Protein AF-A0A1J5HNU2-F1 (afdb_monomer_lite)

Structure (mmCIF, N/CA/C/O backbone):
data_AF-A0A1J5HNU2-F1
#
_entry.id   AF-A0A1J5HNU2-F1
#
loop_
_atom_site.group_PDB
_atom_site.id
_atom_site.type_symbol
_atom_site.label_atom_id
_atom_site.label_alt_id
_atom_site.label_comp_id
_atom_site.label_asym_id
_atom_site.label_entity_id
_atom_site.label_seq_id
_atom_site.pdbx_PDB_ins_code
_atom_site.Cartn_x
_atom_site.Cartn_y
_atom_site.Cartn_z
_atom_site.occupancy
_atom_site.B_iso_or_equiv
_atom_site.auth_seq_id
_atom_site.auth_comp_id
_atom_site.auth_asym_id
_atom_site.auth_atom_id
_atom_site.pdbx_PDB_model_num
ATOM 1 N N . MET A 1 1 ? -13.692 1.309 14.625 1.00 57.56 1 MET A N 1
ATOM 2 C CA . MET A 1 1 ? -13.143 0.687 13.398 1.00 57.56 1 MET A CA 1
ATOM 3 C C . MET A 1 1 ? -12.736 1.719 12.342 1.00 57.56 1 MET A C 1
ATOM 5 O O . MET A 1 1 ? -11.701 1.530 11.721 1.00 57.56 1 MET A O 1
ATOM 9 N N . GLU A 1 2 ? -13.460 2.833 12.164 1.00 61.44 2 GLU A N 1
ATOM 10 C CA . GLU A 1 2 ? -13.145 3.853 11.138 1.00 61.44 2 GLU A CA 1
ATOM 11 C C . GLU A 1 2 ? -11.730 4.477 11.248 1.00 61.44 2 GLU A C 1
ATOM 13 O O . GLU A 1 2 ? -11.082 4.727 10.230 1.00 61.44 2 GLU A O 1
ATOM 18 N N . ASP A 1 3 ? -11.204 4.651 12.465 1.00 75.12 3 ASP A N 1
ATOM 19 C CA . ASP A 1 3 ? -9.866 5.224 12.692 1.00 75.12 3 ASP A CA 1
ATOM 20 C C . ASP A 1 3 ? -8.711 4.324 12.226 1.00 75.12 3 ASP A C 1
ATOM 22 O O . ASP A 1 3 ? -7.699 4.821 11.726 1.00 75.12 3 ASP A O 1
ATOM 26 N N . GLN A 1 4 ? -8.856 2.999 12.324 1.00 69.06 4 GLN A N 1
ATOM 27 C CA . GLN A 1 4 ? -7.820 2.053 11.890 1.00 69.06 4 GLN A CA 1
ATOM 28 C C . GLN A 1 4 ? -7.689 2.033 10.361 1.00 69.06 4 GLN A C 1
ATOM 30 O O . GLN A 1 4 ? -6.570 2.064 9.846 1.00 69.06 4 GLN A O 1
ATOM 35 N N . ASN A 1 5 ? -8.812 2.104 9.635 1.00 72.31 5 ASN A N 1
ATOM 36 C CA . ASN A 1 5 ? -8.828 2.216 8.171 1.00 72.31 5 ASN A CA 1
ATOM 37 C C . ASN A 1 5 ? -8.121 3.479 7.686 1.00 72.31 5 ASN A C 1
ATOM 39 O O . ASN A 1 5 ? -7.255 3.418 6.812 1.00 72.31 5 ASN A O 1
ATOM 43 N N . LYS A 1 6 ? -8.460 4.633 8.271 1.00 74.06 6 LYS A N 1
ATOM 44 C CA . LYS A 1 6 ? -7.848 5.915 7.894 1.00 74.06 6 LYS A CA 1
ATOM 45 C C . LYS A 1 6 ? -6.344 5.913 8.167 1.00 74.06 6 LYS A C 1
ATOM 47 O O . LYS A 1 6 ? -5.569 6.394 7.338 1.00 74.06 6 LYS A O 1
ATOM 52 N N . ASN A 1 7 ? -5.922 5.344 9.296 1.00 80.12 7 ASN A N 1
ATOM 53 C CA . ASN A 1 7 ? -4.510 5.257 9.661 1.00 80.12 7 ASN A CA 1
ATOM 54 C C . ASN A 1 7 ? -3.723 4.342 8.707 1.00 80.12 7 ASN A C 1
ATOM 56 O O . ASN A 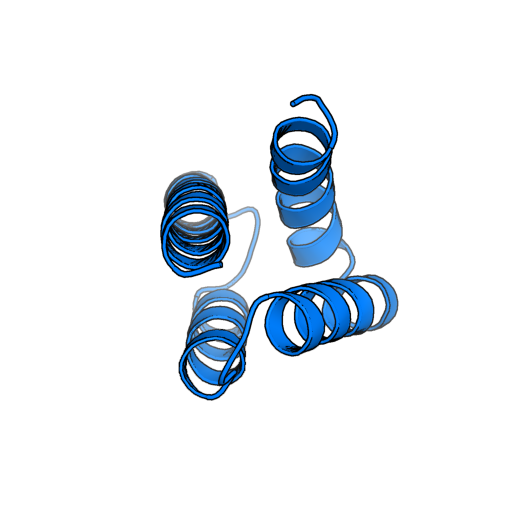1 7 ? -2.658 4.727 8.221 1.00 80.12 7 ASN A O 1
ATOM 60 N N . LEU A 1 8 ? -4.264 3.163 8.383 1.00 77.19 8 LEU A N 1
ATOM 61 C CA . LEU A 1 8 ? -3.635 2.225 7.453 1.00 77.19 8 LEU A CA 1
ATOM 62 C C . LEU A 1 8 ? -3.509 2.829 6.047 1.00 77.19 8 LEU A C 1
ATOM 64 O O . LEU A 1 8 ? -2.412 2.859 5.489 1.00 77.19 8 LEU A O 1
ATOM 68 N N . GLN A 1 9 ? -4.585 3.413 5.512 1.00 75.06 9 GLN A N 1
ATOM 69 C CA . GLN A 1 9 ? -4.557 4.071 4.202 1.00 75.06 9 GLN A CA 1
ATOM 70 C C . GLN A 1 9 ? -3.543 5.217 4.142 1.00 75.06 9 GLN A C 1
ATOM 72 O O . GLN A 1 9 ? -2.860 5.377 3.130 1.00 75.06 9 GLN A O 1
ATOM 77 N N . LYS A 1 10 ? -3.418 6.014 5.212 1.00 82.12 10 LYS A N 1
ATOM 78 C CA . LYS A 1 10 ? -2.424 7.093 5.284 1.00 82.12 10 LYS A CA 1
ATOM 79 C C . LYS A 1 10 ? -0.998 6.542 5.204 1.00 82.12 10 LYS A C 1
ATOM 81 O O . LYS A 1 10 ? -0.211 7.037 4.401 1.00 82.12 10 LYS A O 1
ATOM 86 N N . LYS A 1 11 ? -0.683 5.504 5.986 1.00 78.38 11 LYS A N 1
ATOM 87 C CA . LYS A 1 11 ? 0.644 4.862 5.996 1.00 78.38 11 LYS A CA 1
ATOM 88 C C . LYS A 1 11 ? 0.990 4.245 4.641 1.00 78.38 11 LYS A C 1
ATOM 90 O O . LYS A 1 11 ? 2.099 4.436 4.154 1.00 78.38 11 LYS A O 1
ATOM 95 N N . ILE A 1 12 ? 0.032 3.576 4.000 1.00 78.50 12 ILE A N 1
ATOM 96 C CA . ILE A 1 12 ? 0.232 2.991 2.670 1.00 78.50 12 ILE A CA 1
ATOM 97 C C . ILE A 1 12 ? 0.464 4.077 1.613 1.00 78.50 12 ILE A C 1
ATOM 99 O O . ILE A 1 12 ? 1.417 3.984 0.844 1.00 78.50 12 ILE A O 1
ATOM 103 N N . LYS A 1 13 ? -0.363 5.132 1.586 1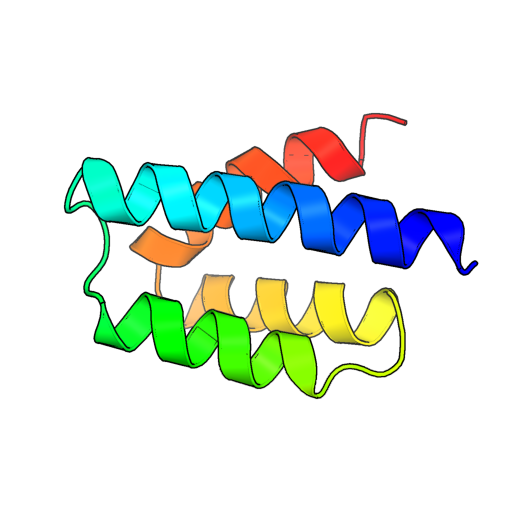.00 78.25 13 LYS A N 1
ATOM 104 C CA . LYS A 1 13 ? -0.187 6.255 0.648 1.00 78.25 13 LYS A CA 1
ATOM 105 C C . LYS A 1 13 ? 1.184 6.912 0.800 1.00 78.25 13 LYS A C 1
ATOM 107 O O . LYS A 1 13 ? 1.791 7.263 -0.205 1.00 78.25 13 LYS A O 1
ATOM 112 N N . GLN A 1 14 ? 1.673 7.041 2.033 1.00 79.38 14 GLN A N 1
ATOM 113 C CA . GLN A 1 14 ? 2.996 7.592 2.308 1.00 79.38 14 GLN A CA 1
ATOM 114 C C . GLN A 1 14 ? 4.114 6.684 1.774 1.00 79.38 14 GLN A C 1
ATOM 116 O O . GLN A 1 14 ? 4.941 7.148 0.997 1.00 79.38 14 GLN A O 1
ATOM 121 N N . ALA A 1 15 ? 4.073 5.381 2.071 1.00 78.12 15 ALA A N 1
ATOM 122 C CA . ALA A 1 15 ? 5.056 4.424 1.555 1.00 78.12 15 ALA A CA 1
ATOM 123 C C . ALA A 1 15 ? 5.078 4.365 0.015 1.00 78.12 15 ALA A C 1
ATOM 125 O O . ALA A 1 15 ? 6.139 4.253 -0.594 1.00 78.12 15 ALA A O 1
ATOM 126 N N . LEU A 1 16 ? 3.913 4.481 -0.629 1.00 77.38 16 LEU A N 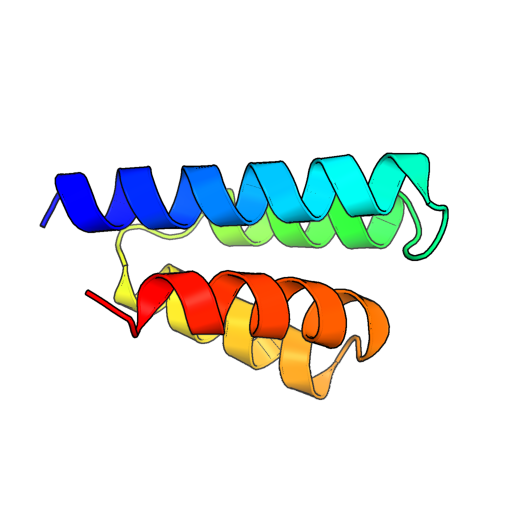1
ATOM 127 C CA . LEU A 1 16 ? 3.810 4.532 -2.089 1.00 77.38 16 LEU A CA 1
ATOM 128 C C . LEU A 1 16 ? 4.356 5.844 -2.677 1.00 77.38 16 LEU A C 1
ATOM 130 O O . LEU A 1 16 ? 4.950 5.823 -3.754 1.00 77.38 16 LEU A O 1
ATOM 134 N N . ALA A 1 17 ? 4.191 6.975 -1.986 1.00 75.50 17 ALA A N 1
ATOM 135 C CA . ALA A 1 17 ? 4.776 8.251 -2.396 1.00 75.50 17 ALA A CA 1
ATOM 136 C C . ALA A 1 17 ? 6.313 8.235 -2.297 1.00 75.50 17 ALA A C 1
ATOM 138 O O . ALA A 1 17 ? 6.991 8.694 -3.216 1.00 75.50 17 ALA A O 1
ATOM 139 N N . ASP A 1 18 ? 6.865 7.635 -1.241 1.00 74.75 18 ASP A N 1
ATOM 140 C CA . ASP A 1 18 ? 8.315 7.460 -1.074 1.00 74.75 18 ASP A CA 1
ATOM 141 C C . ASP A 1 18 ? 8.893 6.468 -2.108 1.00 74.75 18 ASP A C 1
ATOM 143 O O . ASP A 1 18 ? 10.014 6.614 -2.606 1.00 74.75 18 ASP A O 1
ATOM 147 N N . ALA A 1 19 ? 8.104 5.472 -2.515 1.00 73.00 19 ALA A N 1
ATOM 148 C CA . ALA A 1 19 ? 8.466 4.548 -3.588 1.00 73.00 19 ALA A CA 1
ATOM 149 C C . ALA A 1 19 ? 8.512 5.222 -4.971 1.00 73.00 19 ALA A C 1
ATOM 151 O O . ALA A 1 19 ? 9.397 4.924 -5.775 1.00 73.00 19 ALA A O 1
ATOM 152 N N . LEU A 1 20 ? 7.583 6.149 -5.238 1.00 70.94 20 LEU A N 1
ATOM 153 C CA . LEU A 1 20 ? 7.543 6.936 -6.477 1.00 70.94 20 LEU A CA 1
ATOM 154 C C . LEU A 1 20 ? 8.805 7.785 -6.653 1.00 70.94 20 LEU A C 1
ATOM 156 O O . LEU A 1 20 ? 9.325 7.883 -7.762 1.00 70.94 20 LEU A O 1
ATOM 160 N N . THR A 1 21 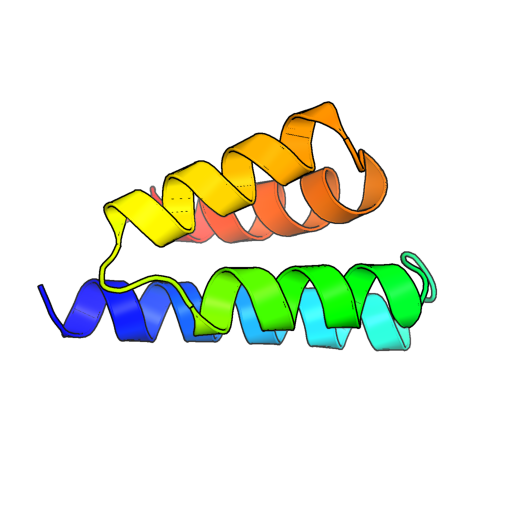? 9.307 8.389 -5.575 1.00 74.19 21 THR A N 1
ATOM 161 C CA . THR A 1 21 ? 10.485 9.270 -5.630 1.00 74.19 21 THR A CA 1
ATOM 162 C C . THR A 1 21 ? 11.802 8.499 -5.713 1.00 74.19 21 THR A C 1
ATOM 164 O O . THR A 1 21 ? 12.764 8.993 -6.298 1.00 74.19 21 THR A O 1
ATOM 167 N N . SER A 1 22 ? 11.848 7.273 -5.187 1.00 72.88 22 SER A N 1
ATOM 168 C CA . SER A 1 22 ? 13.047 6.423 -5.176 1.00 72.88 22 SER A CA 1
ATOM 169 C C . SER A 1 22 ? 13.220 5.545 -6.421 1.00 72.88 22 SER A C 1
ATOM 171 O O . SER A 1 22 ? 14.249 4.888 -6.557 1.00 72.88 22 SER A O 1
ATOM 173 N N . SER A 1 23 ? 12.240 5.513 -7.337 1.00 70.31 23 SER A N 1
ATOM 174 C CA . SER A 1 23 ? 12.207 4.599 -8.499 1.00 70.31 23 SER A CA 1
ATOM 175 C C . SER A 1 23 ? 12.313 3.108 -8.137 1.00 70.31 23 SER A C 1
ATOM 177 O O . SER A 1 23 ? 12.572 2.276 -9.004 1.00 70.31 23 SER A O 1
ATOM 179 N N . ALA A 1 24 ? 12.093 2.755 -6.866 1.00 72.38 24 ALA A N 1
ATOM 180 C CA . ALA A 1 24 ? 12.178 1.381 -6.376 1.00 72.38 24 ALA A CA 1
ATOM 181 C C . ALA A 1 24 ? 11.058 0.486 -6.932 1.00 72.38 24 ALA A C 1
ATOM 183 O O . ALA A 1 24 ? 11.176 -0.736 -6.926 1.00 72.38 24 ALA A O 1
ATOM 184 N N . VAL A 1 25 ? 9.964 1.093 -7.403 1.00 74.00 25 VAL A N 1
ATOM 185 C CA . VAL A 1 25 ? 8.781 0.407 -7.923 1.00 74.00 25 VAL A CA 1
ATOM 186 C C . VAL A 1 25 ? 8.256 1.153 -9.145 1.00 74.00 25 VAL A C 1
ATOM 188 O O . VAL A 1 25 ? 8.243 2.384 -9.182 1.00 74.00 25 VAL A O 1
ATOM 191 N N . SER A 1 26 ? 7.786 0.417 -10.154 1.00 82.56 26 SER A N 1
ATOM 192 C CA . SER A 1 26 ? 7.197 1.040 -11.340 1.00 82.56 26 SER A CA 1
ATOM 193 C C . SER A 1 26 ? 5.871 1.741 -11.019 1.00 82.56 26 SER A C 1
ATOM 195 O O . SER A 1 26 ? 5.069 1.261 -10.214 1.00 82.56 26 SER A O 1
ATOM 197 N N . ALA A 1 27 ? 5.566 2.828 -11.733 1.00 80.38 27 ALA A N 1
ATOM 198 C CA . ALA A 1 27 ? 4.274 3.507 -11.608 1.00 80.38 27 ALA A CA 1
ATOM 199 C C . ALA A 1 27 ? 3.085 2.543 -11.810 1.00 80.38 27 ALA A C 1
ATOM 201 O O . ALA A 1 27 ? 2.085 2.636 -11.104 1.00 80.38 27 ALA A O 1
ATOM 202 N N . LYS A 1 28 ? 3.214 1.557 -12.713 1.00 83.50 28 LYS A N 1
ATOM 203 C CA . LYS A 1 28 ? 2.184 0.535 -12.974 1.00 83.50 28 LYS A CA 1
ATOM 204 C C . LYS A 1 28 ? 1.863 -0.307 -11.734 1.00 83.50 28 LYS A C 1
ATOM 206 O O . LYS A 1 28 ? 0.694 -0.546 -11.444 1.00 83.50 28 LYS A O 1
ATOM 211 N N . GLN A 1 29 ? 2.887 -0.735 -11.000 1.00 78.88 29 GLN A N 1
ATOM 212 C CA . GLN A 1 29 ? 2.732 -1.492 -9.755 1.00 78.88 29 GLN A CA 1
ATOM 213 C C . GLN A 1 29 ? 2.074 -0.644 -8.658 1.00 78.88 29 GLN A C 1
ATOM 215 O O . GLN A 1 29 ? 1.197 -1.124 -7.942 1.00 78.88 29 GLN A O 1
ATOM 220 N N . ILE A 1 30 ? 2.427 0.639 -8.578 1.00 78.62 30 ILE A N 1
ATOM 221 C CA . ILE A 1 30 ? 1.847 1.579 -7.610 1.00 78.62 30 ILE A CA 1
ATOM 222 C C . ILE A 1 30 ? 0.363 1.831 -7.897 1.00 78.62 30 ILE A C 1
ATOM 224 O O . ILE A 1 30 ? -0.456 1.783 -6.979 1.00 78.62 30 ILE A O 1
ATOM 228 N N . TYR A 1 31 ? -0.012 2.020 -9.166 1.00 82.50 31 TYR A N 1
ATOM 229 C CA . TYR A 1 31 ? -1.418 2.146 -9.560 1.00 82.50 31 TYR A CA 1
ATOM 230 C C . TYR A 1 31 ? -2.229 0.884 -9.250 1.00 82.50 31 TYR A C 1
ATOM 232 O O . TYR A 1 31 ? -3.349 1.002 -8.758 1.00 82.50 31 TYR A O 1
ATOM 240 N N . ALA A 1 32 ? -1.671 -0.311 -9.476 1.00 82.75 32 ALA A N 1
ATOM 241 C CA . ALA A 1 32 ? -2.340 -1.565 -9.130 1.00 82.75 32 ALA A CA 1
ATOM 242 C C . ALA A 1 32 ? -2.608 -1.676 -7.618 1.00 82.75 32 ALA A C 1
ATOM 244 O O . ALA A 1 32 ? -3.710 -2.045 -7.214 1.00 82.75 32 ALA A O 1
ATOM 245 N N . ALA A 1 33 ? -1.637 -1.291 -6.782 1.00 81.19 33 ALA A N 1
ATOM 246 C CA . ALA A 1 33 ? -1.803 -1.264 -5.330 1.00 81.19 33 ALA A CA 1
ATOM 247 C C . ALA A 1 33 ? -2.870 -0.274 -4.866 1.00 81.19 33 ALA A C 1
ATOM 249 O O . ALA A 1 33 ? -3.750 -0.642 -4.089 1.00 81.19 33 ALA A O 1
ATOM 250 N N . LEU A 1 34 ? -2.840 0.961 -5.373 1.00 80.81 34 LEU A N 1
ATOM 251 C CA . LEU A 1 34 ? -3.855 1.963 -5.044 1.00 80.81 34 LEU A CA 1
ATOM 252 C C . LEU A 1 34 ? -5.255 1.521 -5.476 1.00 80.81 34 LEU A C 1
ATOM 254 O O . LEU A 1 34 ? -6.207 1.716 -4.723 1.00 80.81 34 LEU A O 1
ATOM 258 N N . PHE A 1 35 ? -5.377 0.904 -6.655 1.00 84.12 35 PHE A N 1
ATOM 259 C CA . PHE A 1 35 ? -6.650 0.397 -7.155 1.00 84.12 35 PHE A CA 1
ATOM 260 C C . PHE A 1 35 ? -7.227 -0.690 -6.240 1.00 84.12 35 PHE A C 1
ATOM 262 O O . PHE A 1 35 ? -8.341 -0.518 -5.750 1.00 84.12 35 PHE A O 1
ATOM 269 N N . MET A 1 36 ? -6.466 -1.749 -5.929 1.00 82.62 36 MET A N 1
ATOM 270 C CA . MET A 1 36 ? -6.963 -2.843 -5.077 1.00 82.62 36 MET A CA 1
ATOM 271 C C . MET A 1 36 ? -7.289 -2.381 -3.649 1.00 82.62 36 MET A C 1
ATOM 273 O O . MET A 1 36 ? -8.258 -2.837 -3.049 1.00 82.62 36 MET A O 1
ATOM 277 N N . LEU A 1 37 ? -6.535 -1.423 -3.106 1.00 81.38 37 LEU A N 1
ATOM 278 C CA . LEU A 1 37 ? -6.833 -0.857 -1.787 1.00 81.38 37 LEU A CA 1
ATOM 279 C C . LEU A 1 37 ? -8.080 0.034 -1.788 1.00 81.38 37 LEU A C 1
ATOM 281 O O . LEU A 1 37 ? -8.784 0.095 -0.784 1.00 81.38 37 LEU A O 1
ATOM 285 N N . SER A 1 38 ? -8.370 0.719 -2.899 1.00 81.62 38 SER A N 1
ATOM 286 C CA . SER A 1 38 ? -9.562 1.569 -3.025 1.00 81.62 38 SER A CA 1
ATOM 287 C C . SER A 1 38 ? -10.872 0.779 -3.058 1.00 81.62 38 SER A C 1
ATOM 289 O O . SER A 1 38 ? -11.924 1.337 -2.753 1.00 81.62 38 SER A O 1
ATOM 291 N N . THR A 1 39 ? -10.808 -0.511 -3.402 1.00 86.06 39 THR A N 1
ATOM 292 C CA . THR A 1 39 ? -11.969 -1.408 -3.449 1.00 86.06 39 THR A CA 1
ATOM 293 C C . THR A 1 39 ? -12.221 -2.142 -2.134 1.00 86.06 39 THR A C 1
ATOM 295 O O . THR A 1 39 ? -13.256 -2.789 -2.002 1.00 86.06 39 THR A O 1
ATOM 298 N N . CYS A 1 40 ? -11.300 -2.055 -1.170 1.00 86.31 40 CYS A N 1
ATOM 299 C CA . CYS A 1 40 ? -11.455 -2.688 0.137 1.00 86.31 40 CYS A CA 1
ATOM 300 C C . CYS A 1 40 ? -12.483 -1.932 0.990 1.00 86.31 40 CYS A C 1
ATOM 302 O O . CYS A 1 40 ? -12.447 -0.703 1.088 1.00 86.31 40 CYS A O 1
ATOM 304 N N . ARG A 1 41 ? -13.374 -2.668 1.650 1.00 83.56 41 ARG A N 1
ATOM 305 C CA . ARG A 1 41 ? -14.457 -2.131 2.488 1.00 83.56 41 ARG A CA 1
ATOM 306 C C . ARG A 1 41 ? -14.014 -1.857 3.917 1.00 83.56 41 ARG A C 1
ATOM 308 O O . ARG A 1 41 ? -14.502 -0.918 4.547 1.00 83.56 41 ARG A O 1
ATOM 315 N N . ASP A 1 42 ? -13.074 -2.646 4.417 1.00 84.31 42 ASP A N 1
ATOM 316 C CA . ASP A 1 42 ? -12.613 -2.579 5.795 1.00 84.31 42 ASP A CA 1
ATOM 317 C C . ASP A 1 42 ? -11.106 -2.844 5.929 1.00 84.31 42 ASP A C 1
ATOM 319 O O . ASP A 1 42 ? -10.354 -2.863 4.951 1.00 84.31 42 ASP A O 1
ATOM 323 N N . TYR A 1 43 ? -10.663 -2.929 7.181 1.00 78.44 43 TYR A N 1
ATOM 324 C CA . TYR A 1 43 ? -9.263 -3.075 7.550 1.00 78.44 43 TYR A CA 1
ATOM 325 C C . TYR A 1 43 ? -8.731 -4.455 7.167 1.00 78.44 43 TYR A C 1
ATOM 327 O O . TYR A 1 43 ? -7.598 -4.564 6.705 1.00 78.44 43 TYR A O 1
ATOM 335 N N . GLU A 1 44 ? -9.539 -5.497 7.356 1.00 82.88 44 GLU A N 1
ATOM 336 C CA . GLU A 1 44 ? -9.132 -6.883 7.137 1.00 82.88 44 GLU A CA 1
ATOM 337 C C . GLU A 1 44 ? -8.911 -7.132 5.644 1.00 82.88 44 GLU A C 1
ATOM 339 O O . GLU A 1 44 ? -7.836 -7.601 5.269 1.00 82.88 44 GLU A O 1
ATOM 344 N N . GLU A 1 45 ? -9.828 -6.666 4.786 1.00 84.81 45 GLU A N 1
ATOM 345 C CA . GLU A 1 45 ? -9.657 -6.731 3.327 1.00 84.81 45 GLU A CA 1
ATOM 346 C C . GLU A 1 45 ? -8.386 -5.981 2.866 1.00 84.81 45 GLU A C 1
ATOM 348 O O . GLU A 1 45 ? -7.617 -6.487 2.045 1.00 84.81 45 GLU A O 1
ATOM 353 N N . GLN A 1 46 ? -8.098 -4.796 3.427 1.00 80.50 46 GLN A N 1
ATOM 354 C CA . GLN A 1 46 ? -6.864 -4.061 3.099 1.00 80.50 46 GLN A CA 1
ATOM 35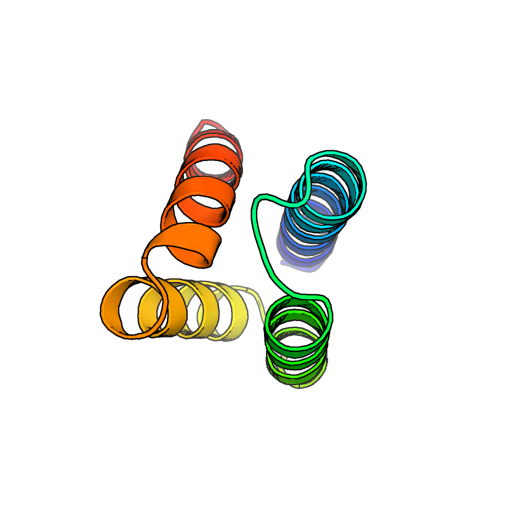5 C C . GLN A 1 46 ? -5.611 -4.844 3.501 1.00 80.50 46 GLN A C 1
ATOM 357 O O . GLN A 1 46 ? -4.625 -4.867 2.764 1.00 80.50 46 GLN A O 1
ATOM 362 N N . VAL A 1 47 ? -5.631 -5.485 4.669 1.00 79.62 47 VAL A N 1
ATOM 363 C CA . VAL A 1 47 ? -4.511 -6.279 5.175 1.00 79.62 47 VAL A CA 1
ATOM 364 C C . VAL A 1 47 ? -4.272 -7.531 4.322 1.00 79.62 47 VAL A C 1
ATOM 366 O O . VAL A 1 47 ? -3.112 -7.864 4.059 1.00 79.62 47 VAL A O 1
ATOM 369 N N . GLU A 1 48 ? -5.330 -8.193 3.859 1.00 82.75 48 GLU A N 1
ATOM 370 C CA . GLU A 1 48 ? -5.244 -9.336 2.943 1.00 82.75 48 GLU A CA 1
ATOM 371 C C . GLU A 1 48 ? -4.656 -8.941 1.585 1.00 82.75 48 GLU A C 1
ATOM 373 O O . GLU A 1 48 ? -3.727 -9.593 1.104 1.00 82.75 48 GLU A O 1
ATOM 378 N N . VAL A 1 49 ? -5.111 -7.827 1.002 1.00 82.75 49 VAL A N 1
ATOM 379 C CA . VAL A 1 49 ? -4.575 -7.300 -0.265 1.00 82.75 49 VAL A CA 1
ATOM 380 C C . VAL A 1 49 ? -3.084 -6.974 -0.151 1.00 82.75 49 VAL A C 1
ATOM 382 O O . VAL A 1 49 ? -2.301 -7.309 -1.042 1.00 82.75 49 VAL A O 1
ATOM 385 N N . LEU A 1 50 ? -2.653 -6.369 0.959 1.00 77.50 50 LEU A N 1
ATOM 386 C CA . LEU A 1 50 ? -1.227 -6.143 1.222 1.00 77.50 50 LEU A CA 1
ATOM 387 C C . LEU A 1 50 ? -0.449 -7.464 1.333 1.00 77.50 50 LEU A C 1
ATOM 389 O O . LEU A 1 50 ? 0.697 -7.537 0.891 1.00 77.50 50 LEU A O 1
ATOM 393 N N . GLY A 1 51 ? -1.067 -8.509 1.891 1.00 74.94 51 GLY A N 1
ATOM 394 C CA . GLY A 1 51 ? -0.517 -9.863 1.930 1.00 74.94 51 GLY A CA 1
ATOM 395 C C . GLY A 1 51 ? -0.385 -10.505 0.545 1.00 74.94 51 GLY A C 1
ATOM 396 O O . GLY A 1 51 ? 0.622 -11.149 0.273 1.00 74.94 51 GLY A O 1
ATOM 397 N N . PHE A 1 52 ? -1.335 -10.281 -0.363 1.00 79.94 52 PHE A N 1
ATOM 398 C CA . PHE A 1 52 ? -1.246 -10.759 -1.748 1.00 79.94 52 PHE A CA 1
ATOM 399 C C . PHE A 1 52 ? -0.049 -10.144 -2.489 1.00 79.94 52 PHE A C 1
ATOM 401 O O . PHE A 1 52 ? 0.744 -10.854 -3.111 1.00 79.94 52 PHE A O 1
ATOM 408 N N . PHE A 1 53 ? 0.161 -8.831 -2.342 1.00 76.12 53 PHE A N 1
ATOM 409 C CA . PHE A 1 53 ? 1.354 -8.173 -2.884 1.00 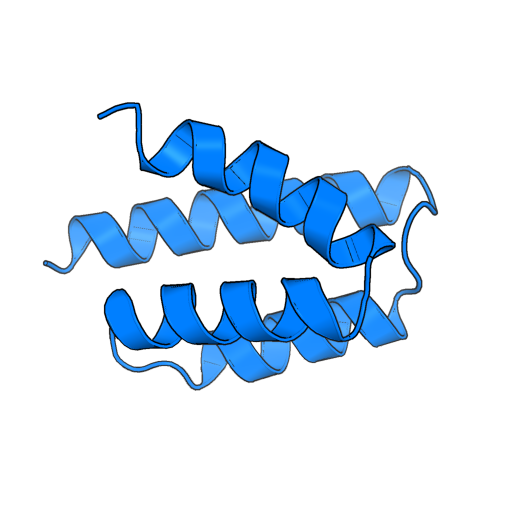76.12 53 PHE A CA 1
ATOM 410 C C . PHE A 1 53 ? 2.659 -8.733 -2.312 1.00 76.12 53 PHE A C 1
ATOM 412 O O . PHE A 1 53 ? 3.689 -8.657 -2.984 1.00 76.12 53 PHE A O 1
ATOM 419 N N . ALA A 1 54 ? 2.619 -9.332 -1.117 1.00 68.12 54 ALA A N 1
ATOM 420 C CA . ALA A 1 54 ? 3.779 -9.975 -0.523 1.00 68.12 54 ALA A CA 1
ATOM 421 C C . ALA A 1 54 ? 4.294 -11.183 -1.310 1.00 68.12 54 ALA A C 1
ATOM 423 O O . ALA A 1 54 ? 5.508 -11.388 -1.364 1.00 68.12 54 ALA A O 1
ATOM 424 N N . GLY A 1 55 ? 3.385 -11.940 -1.929 1.00 69.44 55 GLY A N 1
ATOM 425 C CA . GLY A 1 55 ? 3.716 -13.084 -2.778 1.00 69.44 55 GLY A CA 1
ATOM 426 C C . GLY A 1 55 ? 4.074 -12.696 -4.213 1.00 69.44 55 GLY A C 1
ATOM 427 O O . GLY A 1 55 ? 5.000 -13.262 -4.784 1.00 69.44 55 GLY A O 1
ATOM 428 N N . GLU A 1 56 ? 3.386 -11.699 -4.775 1.00 74.56 56 GLU A N 1
ATOM 429 C CA . GLU A 1 56 ? 3.421 -11.412 -6.221 1.00 74.56 56 GLU A CA 1
ATOM 430 C C . GLU A 1 56 ? 4.338 -10.244 -6.622 1.00 74.56 56 GLU A C 1
ATOM 432 O O . GLU A 1 56 ? 4.690 -10.078 -7.790 1.00 74.56 56 GLU A O 1
ATOM 437 N N . SER A 1 57 ? 4.714 -9.366 -5.688 1.00 74.44 57 SER A N 1
ATOM 438 C CA . SER A 1 57 ? 5.580 -8.215 -5.981 1.00 74.44 57 SER A CA 1
ATOM 439 C C . SER A 1 57 ? 6.522 -7.915 -4.815 1.00 74.44 57 SER A C 1
ATOM 441 O O . SER A 1 57 ? 6.216 -7.068 -3.973 1.00 74.44 57 SER A O 1
ATOM 443 N N . PRO A 1 58 ? 7.708 -8.553 -4.781 1.00 73.44 58 PRO A N 1
ATOM 444 C CA . PRO A 1 58 ? 8.663 -8.421 -3.680 1.00 73.44 58 PRO A CA 1
ATOM 445 C C . PRO A 1 58 ? 9.082 -6.977 -3.371 1.00 73.44 58 PRO A C 1
ATOM 447 O O . PRO A 1 58 ? 9.293 -6.635 -2.208 1.00 73.44 58 PRO A O 1
ATOM 450 N N . ASP A 1 59 ? 9.179 -6.115 -4.384 1.00 75.19 59 ASP A N 1
ATOM 451 C CA . ASP A 1 59 ? 9.585 -4.715 -4.206 1.00 75.19 59 ASP A CA 1
ATOM 452 C C . ASP A 1 59 ? 8.482 -3.870 -3.554 1.00 75.19 59 ASP A C 1
ATOM 454 O O . ASP A 1 59 ? 8.751 -3.101 -2.630 1.00 75.19 59 ASP A O 1
ATOM 458 N N . LEU A 1 60 ? 7.220 -4.092 -3.945 1.00 72.81 60 LEU A N 1
ATOM 459 C CA . LEU A 1 60 ? 6.052 -3.529 -3.257 1.00 72.81 60 LEU A CA 1
ATOM 460 C C . LEU A 1 60 ? 5.943 -4.069 -1.827 1.00 72.81 60 LEU A C 1
ATOM 462 O O . LEU A 1 60 ? 5.677 -3.316 -0.893 1.00 72.81 60 LEU A O 1
ATOM 466 N N . ASN A 1 61 ? 6.190 -5.365 -1.642 1.00 73.25 61 ASN A N 1
ATOM 467 C CA . ASN A 1 61 ? 6.131 -5.998 -0.333 1.00 73.25 61 ASN A CA 1
ATOM 468 C C . ASN A 1 61 ? 7.119 -5.386 0.659 1.00 73.25 61 ASN A C 1
ATOM 470 O O . ASN A 1 61 ? 6.753 -5.104 1.793 1.00 73.25 61 ASN A O 1
ATOM 474 N N . LYS A 1 62 ? 8.369 -5.147 0.244 1.00 72.94 62 LYS A N 1
ATOM 475 C CA . LYS A 1 62 ? 9.380 -4.518 1.109 1.00 72.94 62 LYS A CA 1
ATOM 476 C C . LYS A 1 62 ? 8.904 -3.165 1.646 1.00 72.94 62 LYS A C 1
ATOM 478 O O . LYS A 1 62 ? 9.104 -2.878 2.825 1.00 72.94 62 LYS A O 1
ATOM 483 N N . LEU A 1 63 ? 8.225 -2.377 0.814 1.00 69.31 63 LEU A N 1
ATOM 484 C CA . LEU A 1 63 ? 7.642 -1.090 1.203 1.00 69.31 63 LEU A CA 1
ATOM 485 C C . LEU A 1 63 ? 6.442 -1.263 2.139 1.00 69.31 63 LEU A C 1
ATOM 487 O O . LEU A 1 63 ? 6.322 -0.559 3.142 1.00 69.31 63 LEU A O 1
ATOM 491 N N . PHE A 1 64 ? 5.569 -2.230 1.856 1.00 68.88 64 PHE A N 1
ATOM 492 C CA . PHE A 1 64 ? 4.407 -2.496 2.698 1.00 68.88 64 PHE A CA 1
ATOM 493 C C . PHE A 1 64 ? 4.772 -3.114 4.042 1.00 68.88 64 PHE A C 1
ATOM 495 O O . PHE A 1 64 ? 4.156 -2.748 5.029 1.00 68.88 64 PHE A O 1
ATOM 502 N N . VAL A 1 65 ? 5.779 -3.984 4.135 1.00 66.31 65 VAL A N 1
ATOM 503 C CA . VAL A 1 65 ? 6.269 -4.548 5.404 1.00 66.31 65 VAL A CA 1
ATOM 504 C C . VAL A 1 65 ? 6.858 -3.453 6.290 1.00 66.31 65 VAL A C 1
ATOM 506 O O . VAL A 1 65 ? 6.564 -3.429 7.486 1.00 66.31 65 VAL A O 1
ATOM 509 N N . GLN A 1 66 ? 7.598 -2.498 5.715 1.00 60.41 66 GLN A N 1
ATOM 510 C CA . GLN A 1 66 ? 8.026 -1.302 6.446 1.00 60.41 66 GLN A CA 1
ATOM 511 C C . GLN A 1 66 ? 6.821 -0.496 6.954 1.00 60.41 66 GLN A C 1
ATOM 513 O O . GLN A 1 66 ? 6.802 -0.104 8.116 1.00 60.41 66 GLN A O 1
ATOM 518 N N . ALA A 1 67 ? 5.769 -0.327 6.145 1.00 54.31 67 ALA A N 1
ATOM 519 C CA . ALA A 1 67 ? 4.539 0.349 6.570 1.00 54.31 67 ALA A CA 1
ATOM 520 C C . ALA A 1 67 ? 3.703 -0.459 7.591 1.00 54.31 67 ALA A C 1
ATOM 522 O O . ALA A 1 67 ? 3.044 0.119 8.457 1.00 54.31 67 ALA A O 1
ATOM 523 N N . ARG A 1 68 ? 3.736 -1.796 7.522 1.00 51.78 68 ARG A N 1
ATOM 524 C CA . ARG A 1 68 ? 2.972 -2.725 8.372 1.00 51.78 68 ARG A CA 1
ATOM 525 C C . ARG A 1 68 ? 3.618 -2.893 9.746 1.00 51.78 68 ARG A C 1
ATOM 527 O O . ARG A 1 68 ? 2.891 -2.967 10.732 1.00 51.78 68 ARG A O 1
ATOM 534 N N . ALA A 1 69 ? 4.949 -2.823 9.844 1.00 50.19 69 ALA A N 1
ATOM 535 C CA . ALA A 1 69 ? 5.654 -2.689 11.123 1.00 50.19 69 ALA A CA 1
ATOM 536 C C . ALA A 1 69 ? 5.169 -1.460 11.919 1.00 50.19 69 ALA A C 1
ATOM 538 O O . ALA A 1 69 ? 5.083 -1.499 13.142 1.00 50.19 69 ALA A O 1
ATOM 539 N N . ILE A 1 70 ? 4.750 -0.396 11.224 1.00 42.44 70 ILE A N 1
ATOM 540 C CA . ILE A 1 70 ? 4.181 0.815 11.832 1.00 42.44 70 ILE A CA 1
ATOM 541 C C . ILE A 1 70 ? 2.701 0.606 12.219 1.00 42.44 70 ILE A C 1
ATOM 543 O O . ILE A 1 70 ? 2.182 1.322 13.072 1.00 42.44 70 ILE A O 1
ATOM 547 N N . ALA A 1 71 ? 1.973 -0.332 11.601 1.00 36.56 71 ALA A N 1
ATOM 548 C CA . ALA A 1 71 ? 0.566 -0.619 11.913 1.00 36.56 71 ALA A CA 1
ATOM 549 C C . ALA A 1 71 ? 0.381 -1.539 13.133 1.00 36.56 71 ALA A C 1
ATOM 551 O O . ALA A 1 71 ? -0.610 -1.387 13.833 1.00 36.56 71 ALA A O 1
ATOM 552 N N . VAL A 1 72 ? 1.333 -2.443 13.395 1.00 40.62 72 VAL A N 1
ATOM 553 C CA . VAL A 1 72 ? 1.293 -3.402 14.521 1.00 40.62 72 VAL A CA 1
ATOM 554 C C . VAL A 1 72 ? 1.903 -2.832 15.815 1.00 40.62 72 VAL A C 1
ATOM 556 O O . VAL A 1 72 ? 1.673 -3.368 16.890 1.00 40.62 72 VAL A O 1
ATOM 559 N N . ALA A 1 73 ? 2.657 -1.730 15.749 1.00 31.30 73 ALA A N 1
ATOM 560 C CA . ALA A 1 73 ? 3.301 -1.110 16.915 1.00 31.30 73 ALA A CA 1
ATOM 561 C C . ALA A 1 73 ? 2.366 -0.250 17.807 1.00 31.30 73 ALA A C 1
ATOM 563 O O . ALA A 1 73 ? 2.868 0.499 18.645 1.00 31.30 73 ALA A O 1
ATOM 564 N N . ILE A 1 74 ? 1.040 -0.321 17.620 1.00 35.38 74 ILE A N 1
ATOM 565 C CA . ILE A 1 74 ? 0.017 0.370 18.433 1.00 35.38 74 ILE A CA 1
ATOM 566 C C . ILE A 1 74 ? -1.017 -0.647 18.903 1.00 35.38 74 ILE A C 1
ATOM 568 O O . ILE A 1 74 ? -1.563 -1.347 18.021 1.00 35.38 74 ILE A O 1
#

Radius of gyration: 11.39 Å; chains: 1; bounding box: 28×22×31 Å

Sequence (74 aa):
MEDQNKNLQKKIKQALADALTSSAVSAKQIYAALFMLSTCRDYEEQVEVLGFFAGESPDLNKLFVQARAIAVAI

Foldseek 3Di:
DVVLLVLLVVLLVVLLVVCVVVVLDDPVVSVVLVVQSVPDPDDVSNVVSLVVCVVVPVSSNVSVVVSVVVSVPD

pLDDT: mean 72.91, std 12.21, range [31.3, 86.31]

Secondary structure (DSSP, 8-state):
-HHHHHHHHHHHHHHHHHHHHHTSS-HHHHHHHHHHHHT--SHHHHHHHHHHHHHH-HHHHHHHHHHHHHHH--